Protein AF-A0A4Q3SYQ5-F1 (afdb_monomer)

Solvent-accessible surface area (backbone atoms only — not comparable to full-atom values): 5883 Å² total; per-residue (Å²): 131,86,51,74,65,58,54,49,53,50,52,52,51,52,51,27,54,52,48,24,62,72,31,49,91,79,70,54,44,62,43,57,31,42,42,51,57,53,51,51,53,35,38,76,70,66,77,49,59,75,71,43,81,34,87,54,74,39,53,91,79,57,91,90,47,74,45,46,40,22,38,23,56,44,96,84,70,80,50,72,50,77,39,72,73,84,65,74,100,58,92,70,90,74,76,133

Radius of gyration: 15.19 Å; Cα contacts (8 Å, |Δi|>4): 101; chains: 1; bounding box: 37×39×34 Å

Nearest PDB structures (foldseek):
  5fyw-assembly1_U  TM=2.707E-01  e=1.314E+00  Saccharomyces cerevisiae
  7jti-assembly1_C  TM=3.895E-01  e=6.163E+00  Bos taurus

Mean predicted aligned error: 7.76 Å

Sequence (96 aa):
MENSLDRFYRSLQDDVQTMLNEDLDIGGTPVQAFTRIATDKLADAGETANIIVAYDERNLGRAGQHMINGYAISDNYETIDLFISIHNNGPTLRAP

pLDDT: mean 80.91, std 16.44, range [34.0, 95.12]

Structure (mmCIF, N/CA/C/O backbone):
data_AF-A0A4Q3SYQ5-F1
#
_entry.id   AF-A0A4Q3SYQ5-F1
#
loop_
_atom_site.group_PDB
_atom_site.id
_atom_site.type_symbol
_atom_site.label_atom_id
_atom_site.label_alt_id
_atom_site.label_comp_id
_atom_site.label_asym_id
_atom_site.label_entity_id
_atom_site.label_seq_id
_atom_site.pdbx_PDB_ins_code
_atom_site.Cartn_x
_atom_site.Cartn_y
_atom_site.Cartn_z
_atom_site.occupancy
_atom_site.B_iso_or_equiv
_atom_site.auth_seq_id
_atom_site.auth_comp_id
_atom_site.auth_asym_id
_atom_site.auth_atom_id
_atom_site.pdbx_PDB_model_num
ATOM 1 N N . MET A 1 1 ? 15.859 25.733 1.958 1.00 62.00 1 MET A N 1
ATOM 2 C CA . MET A 1 1 ? 15.279 24.873 3.008 1.00 62.00 1 MET A CA 1
ATOM 3 C C . MET A 1 1 ? 14.429 23.850 2.301 1.00 62.00 1 MET A C 1
ATOM 5 O O . MET A 1 1 ? 13.542 24.249 1.562 1.00 62.00 1 MET A O 1
ATOM 9 N N . GLU A 1 2 ? 14.759 22.577 2.458 1.00 74.69 2 GLU A N 1
ATOM 10 C CA . GLU A 1 2 ? 13.927 21.490 1.950 1.00 74.69 2 GLU A CA 1
ATOM 11 C C . GLU A 1 2 ? 12.630 21.432 2.771 1.00 74.69 2 GLU A C 1
ATOM 13 O O . GLU A 1 2 ? 12.674 21.558 4.001 1.00 74.69 2 GLU A O 1
ATOM 18 N N . ASN A 1 3 ? 11.473 21.340 2.110 1.00 89.56 3 ASN A N 1
ATOM 19 C CA . ASN A 1 3 ? 10.189 21.347 2.809 1.00 89.56 3 ASN A CA 1
ATOM 20 C C . ASN A 1 3 ? 9.991 20.005 3.547 1.00 89.56 3 ASN A C 1
ATOM 22 O O . ASN A 1 3 ? 10.606 18.990 3.217 1.00 89.56 3 ASN A O 1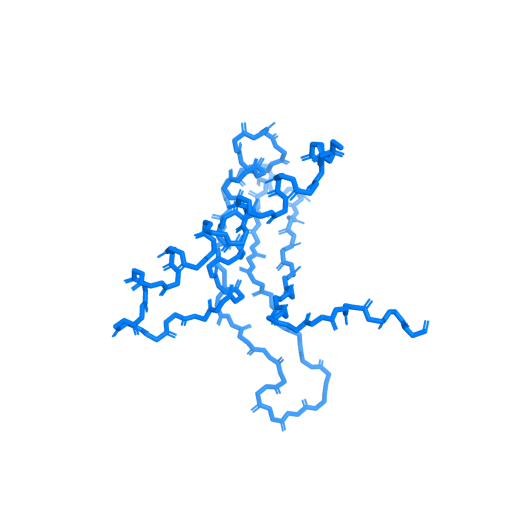
ATOM 26 N N . SER A 1 4 ? 9.146 19.976 4.581 1.00 92.44 4 SER A N 1
ATOM 27 C CA . SER A 1 4 ? 8.752 18.731 5.254 1.00 92.44 4 SER A CA 1
ATOM 28 C C . SER A 1 4 ? 8.203 17.677 4.291 1.00 92.44 4 SER A C 1
ATOM 30 O O . SER A 1 4 ? 8.443 16.497 4.519 1.00 92.44 4 SER A O 1
ATOM 32 N N . LEU A 1 5 ? 7.529 18.092 3.213 1.00 90.00 5 LEU A N 1
ATOM 33 C CA . LEU A 1 5 ? 7.008 17.174 2.202 1.00 90.00 5 LEU A CA 1
ATOM 34 C C . LEU A 1 5 ? 8.127 16.436 1.455 1.00 90.00 5 LEU A C 1
ATOM 36 O O . LEU A 1 5 ? 8.066 15.220 1.314 1.00 90.00 5 LEU A O 1
ATOM 40 N N . ASP A 1 6 ? 9.170 17.152 1.038 1.00 90.88 6 ASP A N 1
ATOM 41 C CA . ASP A 1 6 ? 10.305 16.560 0.322 1.00 90.88 6 ASP A CA 1
ATOM 42 C C . ASP A 1 6 ? 11.060 15.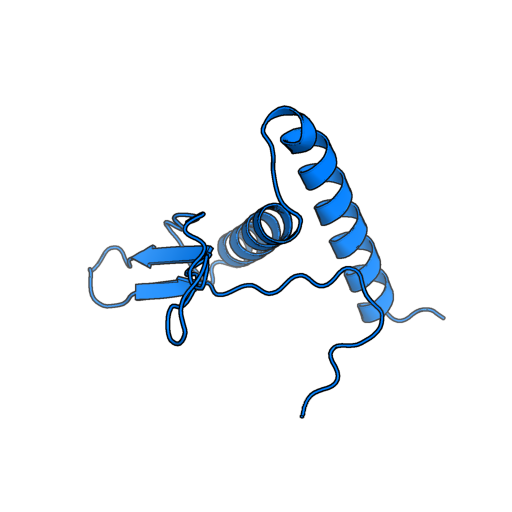568 1.217 1.00 90.88 6 ASP A C 1
ATOM 44 O O . ASP A 1 6 ? 11.419 14.473 0.788 1.00 90.88 6 ASP A O 1
ATOM 48 N N . ARG A 1 7 ? 11.241 15.917 2.500 1.00 92.62 7 ARG A N 1
ATOM 49 C CA . ARG A 1 7 ? 11.848 15.016 3.493 1.00 92.62 7 ARG A CA 1
ATOM 50 C C . ARG A 1 7 ? 11.015 13.758 3.712 1.00 92.62 7 ARG A C 1
ATOM 52 O O . ARG A 1 7 ? 11.575 12.669 3.765 1.00 92.62 7 ARG A O 1
ATOM 59 N N . PHE A 1 8 ? 9.695 13.907 3.817 1.00 91.31 8 PHE A N 1
ATOM 60 C CA . PHE A 1 8 ? 8.786 12.772 3.934 1.00 91.31 8 PHE A CA 1
ATOM 61 C C . PHE A 1 8 ? 8.864 11.869 2.700 1.00 91.31 8 PHE A C 1
ATOM 63 O O . PHE A 1 8 ? 9.011 10.660 2.844 1.00 91.31 8 PHE A O 1
ATOM 70 N N . TYR A 1 9 ? 8.831 12.450 1.497 1.00 90.00 9 TYR A N 1
ATOM 71 C CA . TYR A 1 9 ? 8.918 11.692 0.251 1.00 90.00 9 TYR A CA 1
ATOM 72 C C . TYR A 1 9 ? 10.218 10.886 0.160 1.00 90.00 9 TYR A C 1
ATOM 74 O O . TYR A 1 9 ? 10.176 9.704 -0.165 1.00 90.00 9 TYR A O 1
ATOM 82 N N . ARG A 1 10 ? 11.366 11.492 0.494 1.00 90.81 10 ARG A N 1
ATOM 83 C CA . ARG A 1 10 ? 12.653 10.776 0.528 1.00 90.81 10 ARG A CA 1
ATOM 84 C C . ARG A 1 10 ? 12.646 9.635 1.537 1.00 90.81 10 ARG A C 1
ATOM 86 O O . ARG A 1 10 ? 12.978 8.521 1.166 1.00 90.81 10 ARG A O 1
ATOM 93 N N . SER A 1 11 ? 12.206 9.903 2.767 1.00 93.75 11 SER A N 1
ATOM 94 C CA . SER A 1 11 ? 12.110 8.872 3.806 1.00 93.75 11 SER A CA 1
ATOM 95 C C . SER A 1 11 ? 11.237 7.703 3.354 1.00 93.75 11 SER A C 1
ATOM 97 O O . SER A 1 11 ? 11.609 6.556 3.545 1.00 93.75 11 SER A O 1
ATOM 99 N N . LEU A 1 12 ? 10.106 7.985 2.704 1.00 92.56 12 LEU A N 1
ATOM 100 C CA . LEU A 1 12 ? 9.216 6.955 2.180 1.00 92.56 12 LEU A CA 1
ATOM 101 C C . LEU A 1 12 ? 9.879 6.126 1.069 1.00 92.56 12 LEU A C 1
ATOM 103 O O . LEU A 1 12 ? 9.692 4.916 1.022 1.00 92.56 12 LEU A O 1
ATOM 107 N N . GLN A 1 13 ? 10.645 6.754 0.176 1.00 92.50 13 GLN A N 1
ATOM 108 C CA . GLN A 1 13 ? 11.388 6.040 -0.870 1.00 92.50 13 GLN A CA 1
ATOM 109 C C . GLN A 1 13 ? 12.496 5.156 -0.281 1.00 92.50 13 GLN A C 1
ATOM 111 O O . GLN A 1 13 ? 12.671 4.023 -0.726 1.00 92.50 13 GLN A O 1
ATOM 116 N N . ASP A 1 14 ? 13.198 5.645 0.741 1.00 93.62 14 ASP A N 1
ATOM 117 C CA . ASP A 1 14 ? 14.223 4.879 1.452 1.00 93.62 14 ASP A CA 1
ATOM 118 C C . ASP A 1 14 ? 13.607 3.670 2.183 1.00 93.62 14 ASP A C 1
ATOM 120 O O . ASP A 1 14 ? 14.148 2.563 2.104 1.00 93.62 14 ASP A O 1
ATOM 124 N N . ASP A 1 15 ? 12.441 3.845 2.820 1.00 95.12 15 ASP A N 1
ATOM 125 C CA . ASP A 1 15 ? 11.681 2.760 3.457 1.00 95.12 15 ASP A CA 1
ATOM 126 C C . ASP A 1 15 ? 11.285 1.687 2.424 1.00 95.12 15 ASP A C 1
ATOM 128 O O . ASP A 1 15 ? 11.505 0.493 2.641 1.00 95.12 15 ASP A O 1
ATOM 132 N N . VAL A 1 16 ? 10.754 2.104 1.264 1.00 93.06 16 VAL A N 1
ATOM 133 C CA . VAL A 1 16 ? 10.371 1.192 0.169 1.00 93.06 16 VAL A CA 1
ATOM 134 C C . VAL A 1 16 ? 11.576 0.415 -0.345 1.00 93.06 16 VAL A C 1
ATOM 136 O O . VAL A 1 16 ? 11.485 -0.797 -0.532 1.00 93.06 16 VAL A O 1
ATOM 139 N N . GLN A 1 17 ? 12.709 1.084 -0.566 1.00 92.25 17 GLN A N 1
ATOM 140 C CA . GLN A 1 17 ? 13.916 0.425 -1.058 1.00 92.25 17 GLN A CA 1
ATOM 141 C C . GLN A 1 17 ? 14.489 -0.554 -0.028 1.00 92.25 17 GLN A C 1
ATOM 143 O O . GLN A 1 17 ? 14.979 -1.616 -0.408 1.00 92.25 17 GLN A O 1
ATOM 148 N N . THR A 1 18 ? 14.416 -0.213 1.259 1.00 94.56 18 THR A N 1
ATOM 149 C CA . THR A 1 18 ? 14.859 -1.083 2.353 1.00 94.56 18 THR A CA 1
ATOM 150 C C . THR A 1 18 ? 14.022 -2.357 2.400 1.00 94.56 18 THR A C 1
ATOM 152 O O . THR A 1 18 ? 14.584 -3.444 2.309 1.00 94.56 18 THR A O 1
ATOM 155 N N . MET A 1 19 ? 12.693 -2.231 2.422 1.00 92.00 19 MET A N 1
ATOM 156 C CA . MET A 1 19 ? 11.786 -3.384 2.424 1.00 92.00 19 MET A CA 1
ATOM 157 C C . MET A 1 19 ? 11.918 -4.225 1.149 1.00 92.00 19 MET A C 1
ATOM 159 O O . MET A 1 19 ? 11.958 -5.449 1.210 1.00 92.00 19 MET A O 1
ATOM 163 N N . LEU A 1 20 ? 12.051 -3.585 -0.017 1.00 90.25 20 LEU A N 1
ATOM 164 C CA . LEU A 1 20 ? 12.297 -4.304 -1.266 1.00 90.25 20 LEU A CA 1
ATOM 165 C C . LEU A 1 20 ? 13.582 -5.129 -1.189 1.00 90.25 20 LEU A C 1
ATOM 167 O O . LEU A 1 20 ? 13.586 -6.266 -1.644 1.00 90.25 20 LEU A O 1
ATOM 171 N N . ASN A 1 21 ? 14.654 -4.568 -0.620 1.00 90.25 21 ASN A N 1
ATOM 172 C CA . ASN A 1 21 ? 15.927 -5.266 -0.461 1.00 90.25 21 ASN A CA 1
ATOM 173 C C . ASN A 1 21 ? 15.819 -6.484 0.467 1.00 90.25 21 ASN A C 1
AT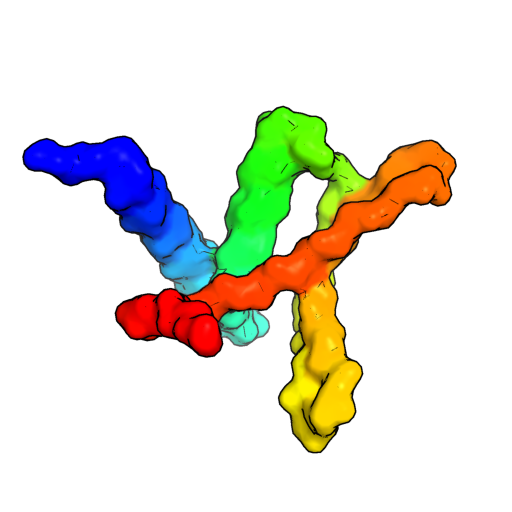OM 175 O O . ASN A 1 21 ? 16.509 -7.473 0.233 1.00 90.25 21 ASN A O 1
ATOM 179 N N . GLU A 1 22 ? 14.961 -6.424 1.488 1.00 89.38 22 GLU A N 1
ATOM 180 C CA . GLU A 1 22 ? 14.667 -7.553 2.380 1.00 89.38 22 GLU A CA 1
ATOM 181 C C . GLU A 1 22 ? 13.911 -8.677 1.652 1.00 89.38 22 GLU A C 1
ATOM 183 O O . GLU A 1 22 ? 14.197 -9.853 1.871 1.00 89.38 22 GLU A O 1
ATOM 188 N N . ASP A 1 23 ? 13.015 -8.318 0.728 1.00 86.19 23 ASP A N 1
ATOM 189 C CA . ASP A 1 23 ? 12.184 -9.259 -0.034 1.00 86.19 23 ASP A CA 1
ATOM 190 C C . ASP A 1 23 ? 12.783 -9.648 -1.410 1.00 86.19 23 ASP A C 1
ATOM 192 O O . ASP A 1 23 ? 12.143 -10.358 -2.197 1.00 86.19 23 ASP A O 1
ATOM 196 N N .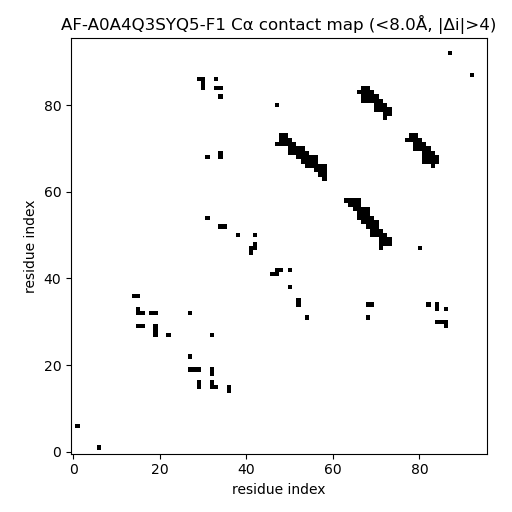 LEU A 1 24 ? 14.018 -9.226 -1.723 1.00 77.31 24 LEU A N 1
ATOM 197 C CA . LEU A 1 24 ? 14.679 -9.509 -3.010 1.00 77.31 24 LEU A CA 1
ATOM 198 C C . LEU A 1 24 ? 14.767 -11.013 -3.301 1.00 77.31 24 LEU A C 1
ATOM 200 O O . LEU A 1 24 ? 14.488 -11.442 -4.422 1.00 77.31 24 LEU A O 1
ATOM 204 N N . ASP A 1 25 ? 15.113 -11.814 -2.291 1.00 78.38 25 ASP A N 1
ATOM 205 C CA . ASP A 1 25 ? 15.339 -13.259 -2.433 1.00 78.38 25 ASP A CA 1
ATOM 206 C C . ASP A 1 25 ? 14.045 -14.055 -2.682 1.00 78.38 25 ASP A C 1
ATOM 208 O O . ASP A 1 25 ? 14.096 -15.198 -3.144 1.00 78.38 25 ASP A O 1
ATOM 212 N N . ILE A 1 26 ? 12.880 -13.456 -2.413 1.00 81.50 26 ILE A N 1
ATOM 213 C CA . ILE A 1 26 ? 11.558 -14.066 -2.629 1.00 81.50 26 ILE A CA 1
ATOM 214 C C . ILE A 1 26 ? 10.800 -13.444 -3.811 1.00 81.50 26 ILE A C 1
ATOM 216 O O . ILE A 1 26 ? 9.647 -13.800 -4.056 1.00 81.50 26 ILE A O 1
ATOM 220 N N . GLY A 1 27 ? 11.447 -12.555 -4.573 1.00 77.19 27 GLY A N 1
ATOM 221 C CA . GLY A 1 27 ? 10.861 -11.926 -5.757 1.00 77.19 27 GLY A CA 1
ATOM 222 C C . GLY A 1 27 ? 9.882 -10.791 -5.450 1.00 77.19 27 GLY A C 1
ATOM 223 O O . GLY A 1 27 ? 8.962 -10.564 -6.237 1.00 77.19 27 GLY A O 1
ATOM 224 N N . GLY A 1 28 ? 10.063 -10.089 -4.327 1.00 82.31 28 GLY A N 1
ATOM 225 C CA . GLY A 1 28 ? 9.260 -8.918 -3.981 1.00 82.31 28 GLY A CA 1
ATOM 226 C C . GLY A 1 28 ? 9.342 -7.808 -5.036 1.00 82.31 28 GLY A C 1
ATOM 227 O O . GLY A 1 28 ? 10.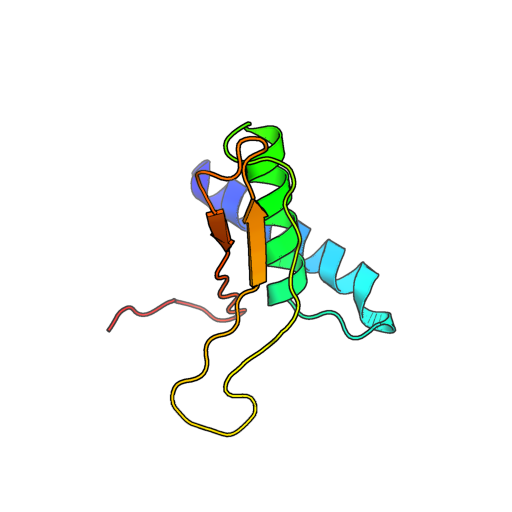367 -7.624 -5.69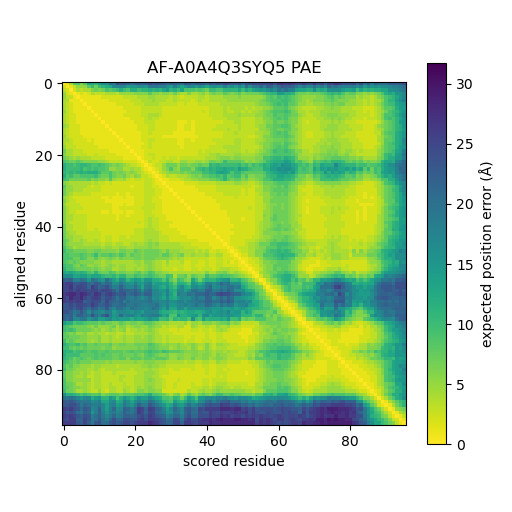8 1.00 82.31 28 GLY A O 1
ATOM 228 N N . THR A 1 29 ? 8.257 -7.046 -5.202 1.00 85.75 29 THR A N 1
ATOM 229 C CA . THR A 1 29 ? 8.213 -5.903 -6.133 1.00 85.75 29 THR A CA 1
ATOM 230 C C . THR A 1 29 ? 8.118 -4.565 -5.389 1.00 85.75 29 THR A C 1
ATOM 232 O O . THR A 1 29 ? 7.566 -4.506 -4.287 1.00 85.75 29 THR A O 1
ATOM 235 N N . PRO A 1 30 ? 8.595 -3.446 -5.976 1.00 86.88 30 PRO A N 1
ATOM 236 C CA . PRO A 1 30 ? 8.489 -2.127 -5.344 1.00 86.88 30 PRO A CA 1
ATOM 237 C C . PRO A 1 30 ? 7.050 -1.743 -4.967 1.00 86.88 30 PRO A C 1
ATOM 239 O O . PRO A 1 30 ? 6.816 -1.107 -3.944 1.00 86.88 30 PRO A O 1
ATOM 242 N N . VAL A 1 31 ? 6.070 -2.158 -5.779 1.00 86.25 31 VAL A N 1
ATOM 243 C CA . VAL A 1 31 ? 4.641 -1.926 -5.519 1.00 86.25 31 VAL A CA 1
ATOM 244 C C . VAL A 1 31 ? 4.188 -2.661 -4.261 1.00 86.25 31 VAL A C 1
ATOM 246 O O . VAL A 1 31 ? 3.435 -2.104 -3.465 1.00 86.25 31 VAL A O 1
ATOM 249 N N . GLN A 1 32 ? 4.649 -3.894 -4.057 1.00 87.00 32 GLN A N 1
ATOM 250 C CA . GLN A 1 32 ? 4.302 -4.694 -2.883 1.00 87.00 32 GLN A CA 1
ATOM 251 C C . GLN A 1 32 ? 4.869 -4.070 -1.606 1.00 87.00 32 GLN A C 1
ATOM 253 O O . GLN A 1 32 ? 4.121 -3.870 -0.647 1.00 87.00 32 GLN A O 1
ATOM 258 N N . ALA A 1 33 ? 6.147 -3.678 -1.635 1.00 91.06 33 ALA A N 1
ATOM 259 C CA . ALA A 1 33 ? 6.802 -2.985 -0.529 1.00 91.06 33 ALA A CA 1
ATOM 260 C C . ALA A 1 33 ? 6.087 -1.665 -0.189 1.00 91.06 33 ALA A C 1
ATOM 262 O O . ALA A 1 33 ? 5.711 -1.418 0.956 1.00 91.06 33 ALA A O 1
ATOM 263 N N . PHE A 1 34 ? 5.800 -0.847 -1.205 1.00 91.62 34 PHE A N 1
ATOM 264 C CA . PHE A 1 34 ? 5.060 0.400 -1.026 1.00 91.62 34 PHE A CA 1
ATOM 265 C C . PHE A 1 34 ? 3.660 0.187 -0.448 1.00 91.62 34 PHE A C 1
ATOM 267 O O . PHE A 1 34 ? 3.262 0.914 0.460 1.00 91.62 34 PHE A O 1
ATOM 274 N N . THR A 1 35 ? 2.921 -0.808 -0.948 1.00 91.44 35 THR A N 1
ATOM 275 C CA . THR A 1 35 ? 1.573 -1.115 -0.451 1.00 91.44 35 THR A CA 1
ATOM 276 C C . THR A 1 35 ? 1.612 -1.398 1.038 1.00 91.44 35 THR A C 1
ATOM 278 O O . THR A 1 35 ? 0.849 -0.788 1.775 1.00 91.44 35 THR A O 1
ATOM 281 N N . ARG A 1 36 ? 2.531 -2.266 1.473 1.00 92.06 36 ARG A N 1
ATOM 282 C CA . ARG A 1 36 ? 2.667 -2.660 2.874 1.00 92.06 36 ARG A CA 1
ATOM 283 C C . ARG A 1 36 ? 2.984 -1.466 3.770 1.00 92.06 36 ARG A C 1
ATOM 285 O O . ARG A 1 36 ? 2.278 -1.228 4.741 1.00 92.06 36 ARG A O 1
ATOM 292 N N . ILE A 1 37 ? 3.968 -0.656 3.384 1.00 94.00 37 ILE A N 1
ATOM 293 C CA . ILE A 1 37 ? 4.340 0.553 4.132 1.00 94.00 37 ILE A CA 1
ATOM 294 C C . ILE A 1 37 ? 3.161 1.530 4.230 1.00 94.00 37 ILE A C 1
ATOM 296 O O . ILE A 1 37 ? 2.921 2.112 5.288 1.00 94.00 37 ILE A O 1
ATOM 300 N N . ALA A 1 38 ? 2.425 1.736 3.136 1.00 92.62 38 ALA A N 1
ATOM 301 C CA . ALA A 1 38 ? 1.279 2.637 3.123 1.00 92.62 38 ALA A CA 1
ATOM 302 C C . ALA A 1 38 ? 0.138 2.117 4.009 1.00 92.62 38 ALA A C 1
ATOM 304 O O . ALA A 1 38 ? -0.431 2.890 4.778 1.00 92.62 38 ALA A O 1
ATOM 305 N N . THR A 1 39 ? -0.170 0.821 3.939 1.00 93.38 39 THR A N 1
ATOM 306 C CA . THR A 1 39 ? -1.217 0.207 4.762 1.00 93.38 39 THR A CA 1
ATOM 307 C C . THR A 1 39 ? -0.856 0.201 6.243 1.00 93.38 39 THR A C 1
ATOM 309 O O . THR A 1 39 ? -1.717 0.507 7.061 1.00 93.38 39 THR A O 1
ATOM 312 N N . ASP A 1 40 ? 0.410 -0.042 6.591 1.00 93.50 40 ASP A N 1
ATOM 313 C CA . ASP A 1 40 ? 0.879 0.000 7.981 1.00 93.50 40 ASP A CA 1
ATOM 314 C C . ASP A 1 40 ? 0.710 1.412 8.566 1.00 93.50 40 ASP A C 1
ATOM 316 O O . ASP A 1 40 ? 0.158 1.578 9.650 1.00 93.50 40 ASP A O 1
ATOM 320 N N . LYS A 1 41 ? 1.066 2.458 7.805 1.00 93.62 41 LYS A N 1
ATOM 321 C CA . LYS A 1 41 ? 0.859 3.853 8.235 1.00 93.62 41 LYS A CA 1
ATOM 322 C C . LYS A 1 41 ? -0.622 4.209 8.418 1.00 93.62 41 LYS A C 1
ATOM 324 O O . LYS A 1 41 ? -0.945 4.994 9.306 1.00 93.62 41 LYS A O 1
ATOM 329 N N . LEU A 1 42 ? -1.515 3.670 7.583 1.00 93.19 42 LEU A N 1
ATOM 330 C CA . LEU A 1 42 ? -2.962 3.874 7.733 1.00 93.19 42 LEU A CA 1
ATOM 331 C C . LEU A 1 42 ? -3.505 3.164 8.978 1.00 93.19 42 LEU A C 1
ATOM 333 O O . LEU A 1 42 ? -4.330 3.736 9.690 1.00 93.19 42 LEU A O 1
ATOM 337 N N . ALA A 1 43 ? -3.013 1.959 9.264 1.00 92.69 43 ALA A N 1
ATOM 338 C CA . ALA A 1 43 ? -3.355 1.238 10.483 1.00 92.69 43 ALA A CA 1
ATOM 339 C C . ALA A 1 43 ? -2.869 1.977 11.739 1.00 92.69 43 ALA A C 1
ATOM 341 O O . ALA A 1 43 ? -3.650 2.180 12.668 1.00 92.69 43 ALA A O 1
ATOM 342 N N . ASP A 1 44 ? -1.624 2.462 11.743 1.00 93.94 44 ASP A N 1
ATOM 343 C CA . ASP A 1 44 ? -1.044 3.231 12.854 1.00 93.94 44 ASP A CA 1
ATOM 344 C C . ASP A 1 44 ? -1.797 4.543 13.126 1.00 93.94 44 ASP A C 1
ATOM 346 O O . ASP A 1 44 ? -1.892 4.994 14.270 1.00 93.94 44 ASP A O 1
ATOM 350 N N . ALA A 1 45 ? -2.350 5.162 12.079 1.00 94.19 45 ALA A N 1
ATOM 351 C CA . ALA A 1 45 ? -3.188 6.353 12.190 1.00 94.19 45 ALA A CA 1
ATOM 352 C C . ALA A 1 45 ? -4.627 6.047 12.652 1.00 94.19 45 ALA A C 1
ATOM 354 O O . ALA A 1 45 ? -5.367 6.974 12.981 1.00 94.19 45 ALA A O 1
ATOM 355 N N . GLY A 1 46 ? -5.023 4.771 12.702 1.00 91.31 46 GLY A N 1
ATOM 356 C CA . GLY A 1 46 ? -6.378 4.341 13.049 1.00 91.31 46 GLY A CA 1
ATOM 357 C C . GLY A 1 46 ? -7.407 4.543 11.933 1.00 91.31 46 GLY A C 1
ATOM 358 O O . GLY A 1 46 ? -8.602 4.537 12.214 1.00 91.31 46 GLY A O 1
ATOM 359 N N . GLU A 1 47 ? -6.962 4.727 10.687 1.00 90.00 47 GLU A N 1
ATOM 360 C CA . GLU A 1 47 ? -7.843 4.959 9.532 1.00 90.00 47 GLU A CA 1
ATOM 361 C C . GLU A 1 47 ? -8.491 3.660 9.031 1.00 90.00 47 GLU A C 1
ATOM 363 O O . GLU A 1 47 ? -9.607 3.671 8.521 1.00 90.00 47 GLU A O 1
ATOM 368 N N . THR A 1 48 ? -7.801 2.527 9.176 1.00 89.69 48 THR A N 1
ATOM 369 C CA . THR A 1 48 ? -8.296 1.202 8.779 1.00 89.69 48 THR A CA 1
ATOM 370 C C . THR A 1 48 ? -7.677 0.116 9.661 1.00 89.69 48 THR A C 1
ATOM 372 O O . THR A 1 48 ? -6.606 0.304 10.235 1.00 89.69 48 THR A O 1
ATOM 375 N N . ALA A 1 49 ? -8.356 -1.019 9.815 1.00 86.75 49 ALA A N 1
ATOM 376 C CA . ALA A 1 49 ? -7.920 -2.144 10.642 1.00 86.75 49 ALA A CA 1
ATOM 377 C C . ALA A 1 49 ? -8.148 -3.466 9.904 1.00 86.75 49 ALA A C 1
ATOM 379 O O . ALA A 1 49 ? -8.936 -3.527 8.968 1.00 86.75 49 ALA A O 1
ATOM 380 N N . ASN A 1 50 ? -7.481 -4.541 10.334 1.00 89.06 50 ASN A N 1
ATOM 381 C CA . ASN A 1 50 ? -7.598 -5.872 9.717 1.00 89.06 50 ASN A CA 1
ATOM 382 C C . ASN A 1 50 ? -7.227 -5.894 8.221 1.00 89.06 50 ASN A C 1
ATOM 384 O O . ASN A 1 50 ? -7.860 -6.586 7.420 1.00 89.06 50 ASN A O 1
ATOM 388 N N . ILE A 1 51 ? -6.206 -5.125 7.838 1.00 91.50 51 ILE A N 1
ATOM 389 C CA . ILE A 1 51 ? -5.748 -5.050 6.451 1.00 91.50 51 ILE A CA 1
ATOM 390 C C . ILE A 1 51 ? -5.137 -6.389 6.034 1.00 91.50 51 ILE A C 1
ATOM 392 O O . ILE A 1 51 ? -4.251 -6.932 6.693 1.00 91.50 51 ILE A O 1
ATOM 396 N N . ILE A 1 52 ? -5.586 -6.892 4.892 1.00 89.69 52 ILE A N 1
ATOM 397 C CA . ILE A 1 52 ? -5.051 -8.060 4.209 1.00 89.69 52 ILE A CA 1
ATOM 398 C C . ILE A 1 52 ? -4.402 -7.565 2.923 1.00 89.69 52 ILE A C 1
ATOM 400 O O . ILE A 1 52 ? -5.086 -7.159 1.982 1.00 89.69 52 ILE A O 1
ATOM 404 N N . VAL A 1 53 ? -3.071 -7.599 2.876 1.00 86.56 53 VAL A N 1
ATOM 405 C CA . VAL A 1 53 ? -2.322 -7.284 1.656 1.00 86.56 53 VAL A CA 1
ATOM 406 C C . VAL A 1 53 ? -2.560 -8.394 0.631 1.00 86.56 53 VAL A C 1
ATOM 408 O O . VAL A 1 53 ? -2.482 -9.584 0.941 1.00 86.56 53 VAL A O 1
ATOM 411 N N . ALA A 1 54 ? -2.876 -7.997 -0.595 1.00 82.50 54 ALA A N 1
ATOM 412 C CA . ALA A 1 54 ? -3.120 -8.876 -1.722 1.00 82.50 54 ALA A CA 1
ATOM 413 C C . ALA A 1 54 ? -2.057 -8.631 -2.797 1.00 82.50 54 ALA A C 1
ATOM 415 O O . ALA A 1 54 ? -1.718 -7.502 -3.137 1.00 82.50 54 ALA A O 1
ATOM 416 N N . TYR A 1 55 ? -1.530 -9.715 -3.349 1.00 70.75 55 TYR A N 1
ATOM 417 C CA . TYR A 1 55 ? -0.448 -9.671 -4.333 1.00 70.75 55 TYR A CA 1
ATOM 418 C C . TYR A 1 55 ? -0.917 -10.119 -5.728 1.00 70.75 55 TYR A C 1
ATOM 420 O O . TYR A 1 55 ? -0.100 -10.496 -6.563 1.00 70.75 55 TYR A O 1
ATOM 428 N N . ASP A 1 56 ? -2.235 -10.100 -5.977 1.00 61.53 56 ASP A N 1
ATOM 429 C CA . ASP A 1 56 ? -2.844 -10.540 -7.240 1.00 61.53 56 ASP A CA 1
ATOM 430 C C . ASP A 1 56 ? -2.786 -9.415 -8.285 1.00 61.53 56 ASP A C 1
ATOM 432 O O . ASP A 1 56 ? -3.650 -8.538 -8.347 1.00 61.53 56 ASP A O 1
ATOM 436 N N . GLU A 1 57 ? -1.741 -9.429 -9.108 1.00 58.88 57 GLU A N 1
ATOM 437 C CA . GLU A 1 57 ? -1.623 -8.579 -10.289 1.00 58.88 57 GLU A CA 1
ATOM 438 C C . GLU A 1 57 ? -2.681 -8.969 -11.335 1.00 58.88 57 GLU A C 1
ATOM 440 O O . GLU A 1 57 ? -2.925 -10.145 -11.589 1.00 58.88 57 GLU A O 1
ATOM 445 N N . ARG A 1 58 ? -3.322 -8.006 -12.007 1.00 51.97 58 ARG A N 1
ATOM 446 C CA . ARG A 1 58 ? -4.220 -8.303 -13.136 1.00 51.97 58 ARG A CA 1
ATOM 447 C C . ARG A 1 58 ? -3.982 -7.315 -14.284 1.00 51.97 58 ARG A C 1
ATOM 449 O O . ARG A 1 58 ? -3.594 -6.177 -14.052 1.00 51.97 58 ARG A O 1
ATOM 456 N N . ASN A 1 59 ? -4.187 -7.795 -15.517 1.00 48.72 59 ASN A N 1
ATOM 457 C CA . ASN A 1 59 ? -3.576 -7.376 -16.797 1.00 48.72 59 ASN A CA 1
ATOM 458 C C . ASN A 1 59 ? -2.160 -7.928 -17.017 1.00 48.72 59 ASN A C 1
ATOM 460 O O . ASN A 1 59 ? -1.405 -7.448 -17.856 1.00 48.72 59 ASN A O 1
ATOM 464 N N . LEU A 1 60 ? -1.918 -9.077 -16.389 1.00 55.94 60 LEU A N 1
ATOM 465 C CA . LEU A 1 60 ? -0.971 -10.141 -16.725 1.00 55.94 60 LEU A CA 1
ATOM 466 C C . LEU A 1 60 ? -1.143 -10.726 -18.159 1.00 55.94 60 LEU A C 1
ATOM 468 O O . L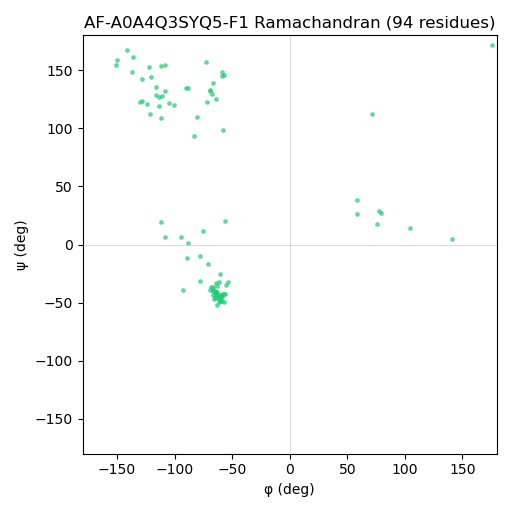EU A 1 60 ? -0.737 -11.859 -18.409 1.00 55.94 60 LEU A O 1
ATOM 472 N N . GLY A 1 61 ? -1.787 -10.009 -19.102 1.00 52.16 61 GLY A N 1
ATOM 473 C CA . GLY A 1 61 ? -1.960 -10.456 -20.498 1.00 52.16 61 GLY A CA 1
ATOM 474 C C . GLY A 1 61 ? -3.303 -10.188 -21.213 1.00 52.16 61 GLY A C 1
ATOM 475 O O . GLY A 1 61 ? -3.465 -10.636 -22.347 1.00 52.16 61 GLY A O 1
ATOM 476 N N . ARG A 1 62 ? -4.285 -9.481 -20.626 1.00 50.94 62 ARG A N 1
ATOM 477 C CA . ARG A 1 62 ? -5.555 -9.088 -21.297 1.00 50.94 62 ARG A CA 1
ATOM 478 C C . ARG A 1 62 ? -5.980 -7.678 -20.894 1.00 50.94 62 ARG A C 1
ATOM 480 O O . ARG A 1 62 ? -5.395 -7.138 -19.978 1.00 50.94 62 ARG A O 1
ATOM 487 N N . ALA A 1 63 ? -6.950 -7.078 -21.586 1.00 50.19 63 ALA A N 1
ATOM 488 C CA . ALA A 1 63 ? -7.478 -5.756 -21.244 1.00 50.19 63 ALA A CA 1
ATOM 489 C C . ALA A 1 63 ? -8.644 -5.857 -20.240 1.00 50.19 63 ALA A C 1
ATOM 491 O O . ALA A 1 63 ? -9.558 -6.655 -20.450 1.00 50.19 63 ALA A O 1
ATOM 492 N N . GLY A 1 64 ? -8.637 -5.016 -19.200 1.00 52.41 64 GLY A N 1
ATOM 493 C CA . GLY A 1 64 ? -9.785 -4.792 -18.300 1.00 52.41 64 GLY A CA 1
ATOM 494 C C . GLY A 1 64 ? -9.703 -5.434 -16.910 1.00 52.41 64 GLY A C 1
ATOM 495 O O . GLY A 1 64 ? -10.705 -5.537 -16.212 1.00 52.41 64 GLY A O 1
ATOM 496 N N . GLN A 1 65 ? -8.532 -5.894 -16.501 1.00 60.06 65 GLN A N 1
ATOM 497 C CA . GLN A 1 65 ? -8.307 -6.640 -15.273 1.00 60.06 65 GLN A CA 1
ATOM 498 C C . GLN A 1 65 ? -7.493 -5.762 -14.290 1.00 60.06 65 GLN A C 1
ATOM 500 O O . GLN A 1 65 ? -6.468 -5.200 -14.663 1.00 60.06 65 GLN A O 1
ATOM 505 N N . HIS A 1 66 ? -7.970 -5.597 -13.053 1.00 59.47 66 HIS A N 1
ATOM 506 C CA . HIS A 1 66 ? -7.378 -4.688 -12.056 1.00 59.47 66 HIS A CA 1
ATOM 507 C C . HIS A 1 66 ? -6.671 -5.451 -10.939 1.00 59.47 66 HIS A C 1
ATOM 509 O O . HIS A 1 66 ? -7.242 -6.393 -10.389 1.00 59.47 66 HIS A O 1
ATOM 515 N N . MET A 1 67 ? -5.448 -5.035 -10.616 1.00 69.69 67 MET A N 1
ATOM 516 C CA . MET A 1 67 ? -4.729 -5.472 -9.422 1.00 69.69 67 MET A CA 1
ATOM 517 C C . MET A 1 67 ? -5.376 -4.824 -8.193 1.00 69.69 67 MET A C 1
ATOM 519 O O . MET A 1 67 ? -5.489 -3.600 -8.135 1.00 69.69 67 MET A O 1
ATOM 523 N N . ILE A 1 68 ? -5.820 -5.640 -7.238 1.00 81.50 68 ILE A N 1
ATOM 524 C CA . ILE A 1 68 ? -6.162 -5.184 -5.886 1.00 81.50 68 ILE A CA 1
ATOM 525 C C . ILE A 1 68 ? -4.962 -5.543 -5.018 1.00 81.50 68 ILE A C 1
ATOM 527 O O . ILE A 1 68 ? -4.593 -6.713 -4.933 1.00 81.50 68 ILE A O 1
ATOM 531 N N . ASN A 1 69 ? -4.350 -4.533 -4.406 1.00 87.19 69 ASN A N 1
ATOM 532 C CA . ASN A 1 69 ? -3.126 -4.670 -3.618 1.00 87.19 69 ASN A CA 1
ATOM 533 C C . ASN A 1 69 ? -3.396 -4.980 -2.146 1.00 87.19 69 ASN A C 1
ATOM 535 O O . ASN A 1 69 ? -2.498 -5.336 -1.391 1.00 87.19 69 ASN A O 1
ATOM 539 N N . GLY A 1 70 ? -4.644 -4.855 -1.723 1.00 89.75 70 GLY A N 1
ATOM 540 C CA . GLY A 1 70 ? -5.091 -5.269 -0.412 1.00 89.75 70 GLY A CA 1
ATOM 541 C C . GLY A 1 70 ? -6.540 -4.898 -0.195 1.00 89.75 70 GLY A C 1
ATOM 542 O O . GLY A 1 70 ? -7.141 -4.165 -0.985 1.00 89.75 70 GLY A O 1
ATOM 543 N N . TYR A 1 71 ? -7.089 -5.386 0.902 1.00 92.19 71 TYR A N 1
ATOM 544 C CA . TYR A 1 71 ? -8.408 -4.999 1.364 1.00 92.19 71 TYR A CA 1
ATOM 545 C C . TYR A 1 71 ? -8.489 -5.082 2.885 1.00 92.19 71 TYR A C 1
ATOM 547 O O . TYR A 1 71 ? -7.719 -5.805 3.508 1.00 92.19 71 TYR A O 1
ATOM 555 N N . ALA A 1 72 ? -9.435 -4.370 3.477 1.00 93.94 72 ALA A N 1
ATOM 556 C CA . ALA A 1 72 ? -9.814 -4.530 4.874 1.00 93.94 72 ALA A CA 1
ATOM 557 C C . ALA A 1 72 ? -11.326 -4.711 4.955 1.00 93.94 72 ALA A C 1
ATOM 559 O O . ALA A 1 72 ? -12.067 -4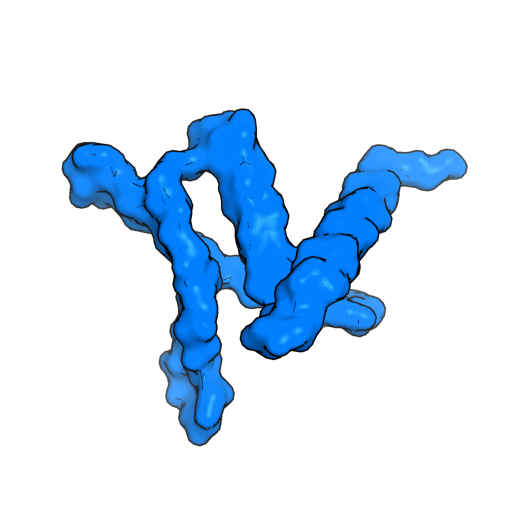.099 4.188 1.00 93.94 72 ALA A O 1
ATOM 560 N N . ILE A 1 73 ? -11.787 -5.569 5.860 1.00 93.19 73 ILE A N 1
ATOM 561 C CA . ILE A 1 73 ? -13.214 -5.751 6.128 1.00 93.19 73 ILE A CA 1
ATOM 562 C C . ILE A 1 73 ? -13.465 -5.263 7.547 1.00 93.19 73 ILE A C 1
ATOM 564 O O . ILE A 1 73 ? -12.796 -5.697 8.485 1.00 93.19 73 ILE A O 1
ATOM 568 N N . SER A 1 74 ? -14.428 -4.359 7.687 1.00 90.69 74 SER A N 1
ATOM 569 C CA . SER A 1 74 ? -14.894 -3.899 8.995 1.00 90.69 74 SER A CA 1
ATOM 570 C C . SER A 1 74 ? -15.416 -5.060 9.847 1.00 90.69 74 SER A C 1
ATOM 572 O O . SER A 1 74 ? -16.057 -5.982 9.343 1.00 90.69 74 SER A O 1
ATOM 574 N N . ASP A 1 75 ? -15.202 -4.993 11.162 1.00 88.31 75 ASP A N 1
ATOM 575 C CA . ASP A 1 75 ? -15.629 -6.049 12.094 1.00 88.31 75 ASP A CA 1
ATOM 576 C C . ASP A 1 75 ? -17.152 -6.280 12.093 1.00 88.31 75 ASP A C 1
ATOM 578 O O . ASP A 1 75 ? -17.629 -7.366 12.428 1.00 88.31 75 ASP A O 1
ATOM 582 N N . ASN A 1 76 ? -17.929 -5.259 11.717 1.00 91.75 76 ASN A N 1
ATOM 583 C CA . ASN A 1 76 ? -19.384 -5.333 11.591 1.00 91.75 76 ASN A CA 1
ATOM 584 C C . ASN A 1 76 ? -19.858 -5.793 10.197 1.00 91.75 76 ASN A C 1
ATOM 586 O O . ASN A 1 76 ? -21.066 -5.894 9.984 1.00 91.75 76 ASN A O 1
ATOM 590 N N . TYR A 1 77 ? -18.932 -6.099 9.280 1.00 88.69 77 TYR A N 1
ATOM 591 C CA . TYR A 1 77 ? -19.184 -6.539 7.903 1.00 88.69 77 TYR A CA 1
ATOM 592 C C . TYR A 1 77 ? -19.999 -5.547 7.056 1.00 88.69 77 TYR A C 1
ATOM 594 O O . TYR A 1 77 ? -20.682 -5.949 6.113 1.00 88.69 77 TYR A O 1
ATOM 602 N N . GLU A 1 78 ? -19.945 -4.256 7.383 1.00 92.25 78 GLU A N 1
ATOM 603 C CA . GLU A 1 78 ? -20.700 -3.213 6.681 1.00 92.25 78 GLU A CA 1
ATOM 604 C C . GLU A 1 78 ? -19.891 -2.579 5.546 1.00 92.25 78 GLU A C 1
ATOM 606 O O . GLU A 1 78 ? -20.418 -2.305 4.467 1.00 92.25 78 GLU A O 1
ATOM 611 N N . THR A 1 79 ? -18.597 -2.370 5.781 1.00 92.00 79 THR A N 1
ATOM 612 C CA . THR A 1 79 ? -17.681 -1.712 4.847 1.00 92.00 79 THR A CA 1
ATOM 613 C C . THR A 1 79 ? -16.496 -2.593 4.470 1.00 92.00 79 THR A C 1
ATOM 615 O O . THR A 1 79 ? -16.061 -3.463 5.237 1.00 92.00 79 THR A O 1
ATOM 618 N N . ILE A 1 80 ? -15.981 -2.334 3.264 1.00 92.06 80 ILE A N 1
ATOM 619 C CA . ILE A 1 80 ? -14.755 -2.915 2.722 1.00 92.06 80 ILE A CA 1
ATOM 620 C C . ILE A 1 80 ? -13.874 -1.766 2.232 1.00 92.06 80 ILE A C 1
ATOM 622 O O . ILE A 1 80 ? -14.296 -1.007 1.356 1.00 92.06 80 ILE A O 1
ATOM 626 N N . ASP A 1 81 ? -12.650 -1.690 2.743 1.00 92.44 81 ASP A N 1
ATOM 627 C CA . ASP A 1 81 ? -11.624 -0.798 2.209 1.00 92.44 81 ASP A CA 1
ATOM 628 C C . ASP A 1 81 ? -10.848 -1.547 1.128 1.00 92.44 81 ASP A C 1
ATOM 630 O O . ASP A 1 81 ? -10.472 -2.705 1.315 1.00 92.44 81 ASP A O 1
ATOM 634 N N . LEU A 1 82 ? -10.608 -0.906 -0.015 1.00 91.12 82 LEU A N 1
ATOM 635 C CA . LEU A 1 82 ? -9.836 -1.475 -1.119 1.00 91.12 82 LEU A CA 1
ATOM 636 C C . LEU A 1 82 ? -8.571 -0.652 -1.334 1.00 91.12 82 LEU A C 1
ATOM 638 O O . LEU A 1 82 ? -8.638 0.564 -1.518 1.00 91.12 82 LEU A O 1
ATOM 642 N N . PHE A 1 83 ? -7.425 -1.326 -1.380 1.00 89.62 83 PHE A N 1
ATOM 643 C CA . PHE A 1 83 ? -6.131 -0.697 -1.608 1.00 89.62 83 PHE A CA 1
ATOM 644 C C . PHE A 1 83 ? -5.661 -0.986 -3.030 1.00 89.62 83 PHE A C 1
ATOM 646 O O . PHE A 1 83 ? -5.509 -2.140 -3.436 1.00 89.62 83 PHE A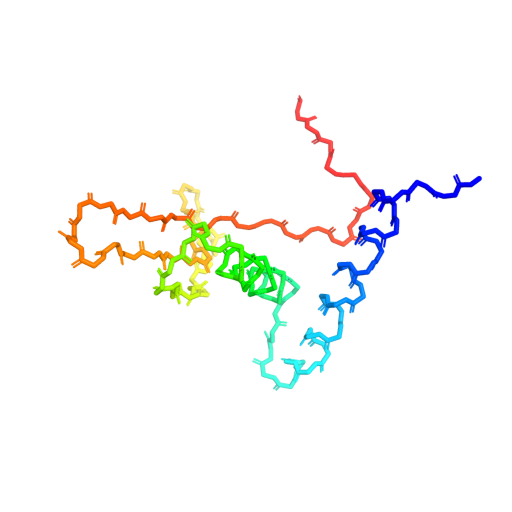 O 1
ATOM 653 N N . ILE A 1 84 ? -5.427 0.083 -3.788 1.00 87.12 84 ILE A N 1
ATOM 654 C CA . ILE A 1 84 ? -4.857 0.044 -5.135 1.00 87.12 84 ILE A CA 1
ATOM 655 C C . ILE A 1 84 ? -3.626 0.934 -5.108 1.00 87.12 84 ILE A C 1
ATOM 657 O O . ILE A 1 84 ? -3.719 2.124 -4.804 1.00 87.12 84 ILE A O 1
ATOM 661 N N . SER A 1 85 ? -2.473 0.359 -5.413 1.00 85.19 85 SER A N 1
ATOM 662 C CA . SER A 1 85 ? -1.195 1.047 -5.357 1.00 85.19 85 SER A CA 1
ATOM 663 C C . SER A 1 85 ? -0.512 1.046 -6.718 1.00 85.19 85 SER A C 1
ATOM 665 O O . SER A 1 85 ? -0.600 0.112 -7.516 1.00 85.19 85 SER A O 1
ATOM 667 N N . ILE A 1 86 ? 0.176 2.150 -6.992 1.00 81.44 86 ILE A N 1
ATOM 668 C CA . ILE A 1 86 ? 1.022 2.325 -8.166 1.00 81.44 86 ILE A CA 1
ATOM 669 C C . ILE A 1 86 ? 2.351 2.847 -7.645 1.00 81.44 86 ILE A C 1
ATOM 671 O O . ILE A 1 86 ? 2.396 3.892 -6.998 1.00 81.44 86 ILE A O 1
ATOM 675 N N . HIS A 1 87 ? 3.428 2.128 -7.940 1.00 80.44 87 HIS A N 1
ATOM 676 C CA . HIS A 1 87 ? 4.779 2.541 -7.592 1.00 80.44 87 HIS A CA 1
ATOM 677 C C . HIS A 1 87 ? 5.618 2.643 -8.863 1.00 80.44 87 HIS A C 1
ATOM 679 O O . HIS A 1 87 ? 5.911 1.637 -9.506 1.00 80.44 87 HIS A O 1
ATOM 685 N N . ASN A 1 88 ? 6.006 3.867 -9.220 1.00 75.81 88 ASN A N 1
ATOM 686 C CA . ASN A 1 88 ? 6.848 4.143 -10.378 1.00 75.81 88 ASN A CA 1
ATOM 687 C C . ASN A 1 88 ? 8.202 4.675 -9.904 1.00 75.81 88 ASN A C 1
ATOM 689 O O . ASN A 1 88 ? 8.271 5.768 -9.352 1.00 75.81 88 ASN A O 1
ATOM 693 N N . ASN A 1 89 ? 9.288 3.965 -10.220 1.00 61.28 89 ASN A N 1
ATOM 694 C CA . ASN A 1 89 ? 10.667 4.401 -9.934 1.00 61.28 89 ASN A CA 1
ATOM 695 C C . ASN A 1 89 ? 11.161 5.518 -10.890 1.00 61.28 89 ASN A C 1
ATOM 697 O O . ASN A 1 89 ? 12.358 5.785 -10.971 1.00 61.28 89 ASN A O 1
ATOM 701 N N . GLY A 1 90 ? 10.268 6.128 -11.678 1.00 52.91 90 GLY A N 1
ATOM 702 C CA . GLY A 1 90 ? 10.599 7.101 -12.722 1.00 52.91 90 GLY A CA 1
ATOM 703 C C . GLY A 1 90 ? 10.200 8.534 -12.354 1.00 52.91 90 GLY A C 1
ATOM 704 O O . GLY A 1 90 ? 9.258 8.733 -11.585 1.00 52.91 90 GLY A O 1
ATOM 705 N N . PRO A 1 91 ? 10.863 9.561 -12.921 1.00 46.81 91 PRO A N 1
ATOM 706 C CA . PRO A 1 91 ? 10.438 10.936 -12.726 1.00 46.81 91 PRO A CA 1
ATOM 707 C C . PRO A 1 91 ? 9.051 11.124 -13.356 1.00 46.81 91 PRO A C 1
ATOM 709 O O . PRO A 1 91 ? 8.858 10.893 -14.548 1.00 46.81 91 PRO A O 1
ATOM 712 N N . THR A 1 92 ? 8.109 11.615 -12.550 1.00 47.09 92 THR A N 1
ATOM 713 C CA . THR A 1 92 ? 6.750 12.080 -12.891 1.00 47.09 92 THR A CA 1
ATOM 714 C C . THR A 1 92 ? 5.691 11.040 -13.281 1.00 47.09 92 THR A C 1
ATOM 716 O O . THR A 1 92 ? 5.646 10.541 -14.402 1.00 47.09 92 THR A O 1
ATOM 719 N N . LEU A 1 93 ? 4.692 10.904 -12.399 1.00 42.47 93 LEU A N 1
ATOM 720 C CA . LEU A 1 93 ? 3.289 10.782 -12.799 1.00 42.47 93 LEU A CA 1
ATOM 721 C C . LEU A 1 93 ? 2.932 12.026 -13.626 1.00 42.47 93 LEU A C 1
ATOM 723 O O . LEU A 1 93 ? 2.683 13.099 -13.079 1.00 42.47 93 LEU A O 1
ATOM 727 N N . ARG A 1 94 ? 2.950 11.910 -14.953 1.00 36.44 94 ARG A N 1
ATOM 728 C CA . ARG A 1 94 ? 2.210 12.846 -15.800 1.00 36.44 94 ARG A CA 1
ATOM 729 C C . ARG A 1 94 ? 0.765 12.366 -15.796 1.00 36.44 94 ARG A C 1
ATOM 731 O O . ARG A 1 94 ? 0.481 11.295 -16.326 1.00 36.44 94 ARG A O 1
ATOM 738 N N . ALA A 1 95 ? -0.113 13.118 -15.139 1.00 34.00 95 ALA A N 1
ATOM 739 C CA . ALA A 1 95 ? -1.547 12.967 -15.353 1.00 34.00 95 ALA A CA 1
ATOM 740 C C . ALA A 1 95 ? -1.857 13.183 -16.854 1.00 34.00 95 ALA A C 1
ATOM 742 O O . ALA A 1 95 ? -1.134 13.961 -17.491 1.00 34.00 95 ALA A O 1
ATOM 743 N N . PRO A 1 96 ? -2.853 12.477 -17.422 1.00 39.97 96 PRO A N 1
ATOM 744 C CA . PRO A 1 96 ? -3.328 12.735 -18.780 1.00 39.97 96 PRO A CA 1
ATOM 745 C C . PRO A 1 96 ? -3.853 14.166 -18.951 1.00 39.97 96 PRO A C 1
ATOM 747 O O . PRO A 1 96 ? -4.359 14.742 -17.959 1.00 39.97 96 PRO A O 1
#

Foldseek 3Di:
DDDPVNVVVVVLVVQLVVVCVVCVVVPDDSQLSSQVVVVVVCVVVVVAPQKDADDDCPPPPDPDTADFGIWGADPVRPDMGTDHTDDDPDPDPPDD

Secondary structure (DSSP, 8-state):
---HHHHHHHHHHHHHHHHHHHSGGGT--HHHHHHHHHHHHHHHTTS--SEEEEEE---SSSSS---EEEEEE-TTSS-EEEE------SS-----